Protein AF-A0A453RE78-F1 (afdb_monomer)

Structure (mmCIF, N/CA/C/O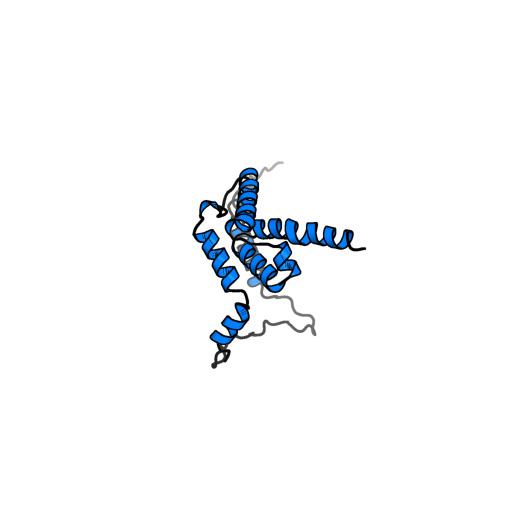 backbone):
data_AF-A0A453RE78-F1
#
_entry.id   AF-A0A453RE78-F1
#
loop_
_atom_site.group_PDB
_atom_site.id
_atom_site.type_symbol
_atom_site.label_atom_id
_atom_site.label_alt_id
_atom_site.label_comp_id
_atom_site.label_asym_id
_atom_site.label_entity_id
_atom_site.label_seq_id
_atom_site.pdbx_PDB_ins_code
_atom_site.Cartn_x
_atom_site.Cartn_y
_atom_site.Cartn_z
_atom_site.occupancy
_atom_site.B_iso_or_equiv
_atom_site.auth_seq_id
_atom_site.auth_comp_id
_atom_site.auth_asym_id
_atom_site.auth_atom_id
_atom_site.pdbx_PDB_model_num
ATOM 1 N N . MET A 1 1 ? 33.438 59.044 41.352 1.00 35.94 1 MET A N 1
ATOM 2 C CA . MET A 1 1 ? 32.818 57.702 41.475 1.00 35.94 1 MET A CA 1
ATOM 3 C C . MET A 1 1 ? 31.318 57.922 41.606 1.00 35.94 1 MET A C 1
ATOM 5 O O . MET A 1 1 ? 30.949 58.691 42.470 1.00 35.94 1 MET A O 1
ATOM 9 N N . ALA A 1 2 ? 30.416 57.407 40.779 1.00 35.41 2 ALA A N 1
ATOM 10 C CA . ALA A 1 2 ? 30.510 56.361 39.775 1.00 35.41 2 ALA A CA 1
ATOM 11 C C . ALA A 1 2 ? 29.649 56.717 38.549 1.00 35.41 2 ALA A C 1
ATOM 13 O O . ALA A 1 2 ? 28.573 57.297 38.657 1.00 35.41 2 ALA A O 1
ATOM 14 N N . THR A 1 3 ? 30.180 56.355 37.390 1.00 39.75 3 THR A N 1
ATOM 15 C CA . THR A 1 3 ? 29.525 56.218 36.092 1.00 39.75 3 THR A CA 1
ATOM 16 C C . THR A 1 3 ? 28.407 55.179 36.147 1.00 39.75 3 THR A C 1
ATOM 18 O O . THR A 1 3 ? 28.643 54.083 36.649 1.00 39.75 3 THR A O 1
ATOM 21 N N . MET A 1 4 ? 27.261 55.444 35.518 1.00 33.62 4 MET A N 1
ATOM 22 C CA . MET A 1 4 ? 26.462 54.374 34.915 1.00 33.62 4 MET A CA 1
ATOM 23 C C . MET A 1 4 ? 26.070 54.777 33.500 1.00 33.62 4 MET A C 1
ATOM 25 O O . MET A 1 4 ? 25.098 55.487 33.255 1.00 33.62 4 MET A O 1
ATOM 29 N N . SER A 1 5 ? 26.916 54.333 32.574 1.00 37.25 5 SER A N 1
ATOM 30 C CA . SER A 1 5 ? 26.645 54.313 31.149 1.00 37.25 5 SER A CA 1
ATOM 31 C C . SER A 1 5 ? 25.443 53.421 30.876 1.00 37.25 5 SER A C 1
ATOM 33 O O . SER A 1 5 ? 25.377 52.266 31.290 1.00 37.25 5 SER A O 1
ATOM 35 N N . ARG A 1 6 ? 24.503 53.991 30.138 1.00 45.53 6 ARG A N 1
ATOM 36 C CA . ARG A 1 6 ? 23.357 53.332 29.533 1.00 45.53 6 ARG A CA 1
ATOM 37 C C . ARG A 1 6 ? 23.883 52.466 28.381 1.00 45.53 6 ARG A C 1
ATOM 39 O O . ARG A 1 6 ? 24.135 52.996 27.305 1.00 45.53 6 ARG A O 1
ATOM 46 N N . SER A 1 7 ? 24.108 51.170 28.595 1.00 36.72 7 SER A N 1
ATOM 47 C CA . SER A 1 7 ? 24.305 50.227 27.488 1.00 36.72 7 SER A CA 1
ATOM 48 C C . SER A 1 7 ? 22.977 49.540 27.195 1.00 36.72 7 SER A C 1
ATOM 50 O O . SER A 1 7 ? 22.426 48.820 28.025 1.00 36.72 7 SER A O 1
ATOM 52 N N . GLY A 1 8 ? 22.433 49.847 26.018 1.00 36.25 8 GLY A N 1
ATOM 53 C CA . GLY A 1 8 ? 21.239 49.210 25.489 1.00 36.25 8 GLY A CA 1
ATOM 54 C C . GLY A 1 8 ? 21.469 47.711 25.353 1.00 36.25 8 GLY A C 1
ATOM 55 O O . GLY A 1 8 ? 22.406 47.275 24.688 1.00 36.25 8 GLY A O 1
ATOM 56 N N . TYR A 1 9 ? 20.615 46.946 26.017 1.00 39.59 9 TYR A N 1
ATOM 57 C CA . TYR A 1 9 ? 20.460 45.519 25.813 1.00 39.59 9 TYR A CA 1
ATOM 58 C C . TYR A 1 9 ? 19.090 45.340 25.160 1.00 39.59 9 TYR A C 1
ATOM 60 O O . TYR A 1 9 ? 18.076 45.616 25.799 1.00 39.59 9 TYR A O 1
ATOM 68 N N . GLY A 1 10 ? 19.061 44.948 23.887 1.00 40.97 10 GLY A N 1
ATOM 69 C CA . GLY A 1 10 ? 17.831 44.530 23.216 1.00 40.97 10 GLY A CA 1
ATOM 70 C C . GLY A 1 10 ? 17.754 44.881 21.730 1.00 40.97 10 GLY A C 1
ATOM 71 O O . GLY A 1 10 ? 17.990 46.028 21.369 1.00 40.97 10 GLY A O 1
ATOM 72 N N . SER A 1 11 ? 17.299 43.881 20.961 1.00 43.50 11 SER A N 1
ATOM 73 C CA . SER A 1 11 ? 16.845 43.897 19.555 1.00 43.50 11 SER A CA 1
ATOM 74 C C . SER A 1 11 ? 17.987 43.780 18.523 1.00 43.50 11 SER A C 1
ATOM 76 O O . SER A 1 11 ? 18.945 44.537 18.562 1.00 43.50 11 SER A O 1
ATOM 78 N N . ASP A 1 12 ? 18.064 42.786 17.626 1.00 44.19 12 ASP A N 1
ATOM 79 C CA . ASP A 1 12 ? 17.047 41.920 17.017 1.00 44.19 12 ASP A CA 1
ATOM 80 C C . ASP A 1 12 ? 17.669 40.586 16.549 1.00 44.19 12 ASP A C 1
ATOM 82 O O . ASP A 1 12 ? 18.546 40.582 15.690 1.00 44.19 12 ASP A O 1
ATOM 86 N N . ASP A 1 13 ? 17.219 39.439 17.068 1.00 51.59 13 ASP A N 1
ATOM 87 C CA . ASP A 1 13 ? 17.476 38.125 16.434 1.00 51.59 13 ASP A CA 1
ATOM 8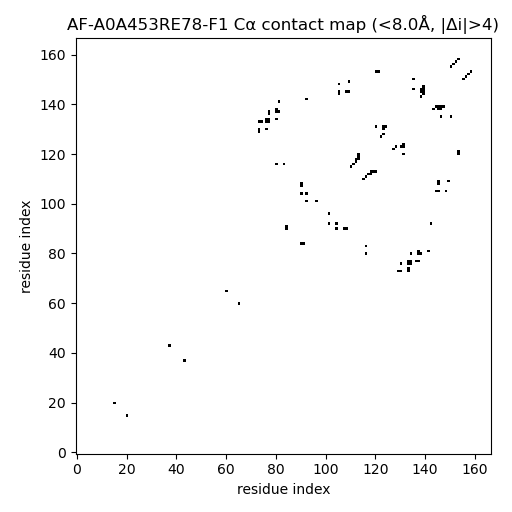8 C C . ASP A 1 13 ? 16.402 37.074 16.820 1.00 51.59 13 ASP A C 1
ATOM 90 O O . ASP A 1 13 ? 16.618 35.865 16.711 1.00 51.59 13 ASP A O 1
ATOM 94 N N . GLU A 1 14 ? 15.217 37.512 17.271 1.00 50.44 14 GLU A N 1
ATOM 95 C CA . GLU A 1 14 ? 14.132 36.614 17.713 1.00 50.44 14 GLU A CA 1
ATOM 96 C C . GLU A 1 14 ? 13.140 36.206 16.606 1.00 50.44 14 GLU A C 1
ATOM 98 O O . GLU A 1 14 ? 12.432 35.218 16.776 1.00 50.44 14 GLU A O 1
ATOM 103 N N . ASP A 1 15 ? 13.177 36.834 15.425 1.00 51.53 15 ASP A N 1
ATOM 104 C CA . ASP A 1 15 ? 12.252 36.539 14.309 1.00 51.53 15 ASP A CA 1
ATOM 105 C C . ASP A 1 15 ? 12.863 35.713 13.161 1.00 51.53 15 ASP A C 1
ATOM 107 O O . ASP A 1 15 ? 12.315 35.588 12.061 1.00 51.53 15 ASP A O 1
ATOM 111 N N . SER A 1 16 ? 14.006 35.068 13.395 1.00 63.03 16 SER A N 1
ATOM 112 C CA . SER A 1 16 ? 14.535 34.113 12.420 1.00 63.03 16 SER A CA 1
ATOM 113 C C . SER A 1 16 ? 13.780 32.790 12.522 1.00 63.03 16 SER A C 1
ATOM 115 O O . SER A 1 16 ? 14.074 31.954 13.387 1.00 63.03 16 SER A O 1
ATOM 117 N N . THR A 1 17 ? 12.842 32.563 11.596 1.00 80.25 17 THR A N 1
ATOM 118 C CA . THR A 1 17 ? 12.181 31.260 11.425 1.00 80.25 17 THR A CA 1
ATOM 119 C C . THR A 1 17 ? 13.224 30.126 11.409 1.00 80.25 17 THR A C 1
ATOM 121 O O . THR A 1 17 ? 14.363 30.317 10.959 1.00 80.25 17 THR A O 1
ATOM 124 N N . PRO A 1 18 ? 12.884 28.905 11.865 1.00 78.06 18 PRO A N 1
ATOM 125 C CA . PRO A 1 18 ? 13.820 27.778 11.868 1.00 78.06 18 PRO A CA 1
ATOM 126 C C . PRO A 1 18 ? 14.485 27.525 10.504 1.00 78.06 18 PRO A C 1
ATOM 128 O O . PRO A 1 18 ? 15.630 27.076 10.452 1.00 78.06 18 PRO A O 1
ATOM 131 N N . ALA A 1 19 ? 13.791 27.849 9.408 1.00 73.81 19 ALA A N 1
ATOM 132 C CA . ALA A 1 19 ? 14.309 27.790 8.046 1.00 73.81 19 ALA A CA 1
ATOM 133 C C . ALA A 1 19 ? 15.413 28.831 7.781 1.00 73.81 19 ALA A C 1
ATOM 135 O O . ALA A 1 19 ? 16.456 28.477 7.232 1.00 73.81 19 ALA A O 1
ATOM 136 N N . MET A 1 20 ? 15.245 30.077 8.235 1.00 81.94 20 MET A N 1
ATOM 137 C CA . MET A 1 20 ? 16.259 31.131 8.100 1.00 81.94 20 MET A CA 1
ATOM 138 C C . MET A 1 20 ? 17.535 30.809 8.878 1.00 81.94 20 MET A C 1
ATOM 140 O O . MET A 1 20 ? 18.632 30.954 8.340 1.00 81.94 20 MET A O 1
ATOM 144 N N . ARG A 1 21 ? 17.422 30.262 10.097 1.00 82.00 21 ARG A N 1
ATOM 145 C CA . ARG A 1 21 ? 18.605 29.804 10.852 1.00 82.00 21 ARG A CA 1
ATOM 146 C C . ARG A 1 21 ? 19.365 28.689 10.130 1.00 82.00 21 ARG A C 1
ATOM 148 O O . ARG A 1 21 ? 20.596 28.670 10.146 1.00 82.00 21 ARG A O 1
ATOM 155 N N . ARG A 1 22 ? 18.646 27.761 9.486 1.00 83.44 22 ARG A N 1
ATOM 156 C CA . ARG A 1 22 ? 19.248 26.669 8.700 1.00 83.44 22 ARG A CA 1
ATOM 157 C C . ARG A 1 22 ? 19.941 27.196 7.448 1.00 83.44 22 ARG A C 1
ATOM 159 O O . ARG A 1 22 ? 21.083 26.819 7.206 1.00 83.44 22 ARG A O 1
ATOM 166 N N . LEU A 1 23 ? 19.296 28.098 6.710 1.00 83.94 23 LEU A N 1
ATOM 167 C CA . LEU A 1 23 ? 19.882 28.741 5.532 1.00 83.94 23 LEU A CA 1
ATOM 168 C C . LEU A 1 23 ? 21.137 29.539 5.890 1.00 83.94 23 LEU A C 1
ATOM 170 O O . LEU A 1 23 ? 22.142 29.401 5.203 1.00 83.94 23 LEU A O 1
ATOM 174 N N . ARG A 1 24 ? 21.122 30.280 7.005 1.00 79.94 24 ARG A N 1
ATOM 175 C CA . ARG A 1 24 ? 22.275 31.058 7.489 1.00 79.94 24 ARG A CA 1
ATOM 176 C C . ARG A 1 24 ? 23.456 30.163 7.884 1.00 79.94 24 ARG A C 1
ATOM 178 O O . ARG A 1 24 ? 24.605 30.483 7.601 1.00 79.94 24 ARG A O 1
ATOM 185 N N . ARG A 1 25 ? 23.197 29.001 8.497 1.00 78.94 25 ARG A N 1
ATOM 186 C CA . ARG A 1 25 ? 24.245 27.997 8.771 1.00 78.94 25 ARG A CA 1
ATOM 187 C C . ARG A 1 25 ? 24.793 27.368 7.495 1.00 78.94 25 ARG A C 1
ATOM 189 O O . ARG A 1 25 ? 26.006 27.218 7.377 1.00 78.94 25 ARG A O 1
ATOM 196 N N . LEU A 1 26 ? 23.916 27.020 6.555 1.00 79.00 26 LEU A N 1
ATOM 197 C CA . LEU A 1 26 ? 24.305 26.437 5.274 1.00 79.00 26 LEU A CA 1
ATOM 198 C C . LEU A 1 26 ? 25.155 27.422 4.463 1.00 79.00 26 LEU A C 1
ATOM 200 O O . LEU A 1 26 ? 26.207 27.045 3.958 1.00 79.00 26 LEU A O 1
ATOM 204 N N . SER A 1 27 ? 24.753 28.694 4.401 1.00 80.88 27 SER A N 1
ATOM 205 C CA . SER A 1 27 ? 25.497 29.732 3.688 1.00 80.88 27 SER A CA 1
ATOM 206 C C . SER A 1 27 ? 26.894 29.929 4.269 1.00 80.88 27 SER A C 1
ATOM 208 O O . SER A 1 27 ? 27.835 30.081 3.504 1.00 80.88 27 SER A O 1
ATOM 210 N N . LEU A 1 28 ? 27.065 29.839 5.595 1.00 75.94 28 LEU A N 1
ATOM 211 C CA . LEU A 1 28 ? 28.392 29.900 6.221 1.00 75.94 28 LEU A CA 1
ATOM 212 C C . LEU A 1 28 ? 29.305 28.737 5.801 1.00 75.94 28 LEU A C 1
ATOM 214 O O . LEU A 1 28 ? 30.503 28.938 5.677 1.00 75.94 28 LEU A O 1
ATOM 218 N N . HIS A 1 29 ? 28.758 27.544 5.550 1.00 71.25 29 HIS A N 1
ATOM 219 C CA . HIS A 1 29 ? 29.555 26.381 5.137 1.00 71.25 29 HIS A CA 1
ATOM 220 C C . HIS A 1 29 ? 29.845 26.374 3.632 1.00 71.25 29 HIS A C 1
ATOM 222 O O . HIS A 1 29 ? 30.880 25.872 3.209 1.00 71.25 29 HIS A O 1
ATOM 228 N N . LEU A 1 30 ? 28.936 26.922 2.821 1.00 72.75 30 LEU A N 1
ATOM 229 C CA . LEU A 1 30 ? 29.087 26.983 1.365 1.00 72.75 30 LEU A CA 1
ATOM 230 C C . LEU A 1 30 ? 29.941 28.171 0.900 1.00 72.75 30 LEU A C 1
ATOM 232 O O . LEU A 1 30 ? 30.576 28.083 -0.146 1.00 72.75 30 LEU A O 1
ATOM 236 N N . LEU A 1 31 ? 29.944 29.276 1.655 1.00 66.69 31 LEU A N 1
ATOM 237 C CA . LEU A 1 31 ? 30.644 30.520 1.305 1.00 66.69 31 LEU A CA 1
ATOM 238 C C . LEU A 1 31 ? 31.985 30.693 2.025 1.00 66.69 31 LEU A C 1
ATOM 240 O O . LEU A 1 31 ? 32.615 31.732 1.855 1.00 66.69 31 LEU A O 1
ATOM 244 N N . GLN A 1 32 ? 32.426 29.720 2.825 1.00 63.12 32 GLN A N 1
ATOM 245 C CA . GLN A 1 32 ? 33.788 29.700 3.349 1.00 63.12 32 GLN A CA 1
ATOM 246 C C . GLN A 1 32 ? 34.686 28.914 2.384 1.00 63.12 32 GLN A C 1
ATOM 248 O O . GLN A 1 32 ? 34.755 27.685 2.490 1.00 63.12 32 GLN A O 1
ATOM 253 N N . PRO A 1 33 ? 35.394 29.573 1.441 1.00 54.19 33 PRO A N 1
ATOM 254 C CA . PRO A 1 33 ? 36.564 28.945 0.858 1.00 54.19 33 PRO A CA 1
ATOM 255 C C . PRO A 1 33 ? 37.512 28.660 2.022 1.00 54.19 33 PRO A C 1
ATOM 257 O O . PRO A 1 33 ? 37.719 29.494 2.902 1.00 54.19 33 PRO A O 1
ATOM 260 N N . SER A 1 34 ? 38.001 27.430 2.101 1.00 56.25 34 SER A N 1
ATOM 261 C CA . SER A 1 34 ? 38.938 27.048 3.149 1.00 56.25 34 SER A CA 1
ATOM 262 C C . SER A 1 34 ? 40.248 27.815 2.950 1.00 56.25 34 SER A C 1
ATOM 264 O O . SER A 1 34 ? 41.154 27.310 2.301 1.00 56.25 34 SER A O 1
ATOM 266 N N . ASP A 1 35 ? 40.380 29.001 3.547 1.00 52.69 35 ASP A N 1
ATOM 267 C CA . ASP A 1 35 ? 41.635 29.772 3.638 1.00 52.69 35 ASP A CA 1
ATOM 268 C C . ASP A 1 35 ? 42.597 29.161 4.671 1.00 52.69 35 ASP A C 1
ATOM 270 O O . ASP A 1 35 ? 43.359 29.844 5.356 1.00 52.69 35 ASP A O 1
ATOM 274 N N . ARG A 1 36 ? 42.552 27.837 4.835 1.00 52.41 36 ARG A N 1
ATOM 275 C CA . ARG A 1 36 ? 43.511 27.126 5.665 1.00 52.41 36 ARG A CA 1
ATOM 276 C C . ARG A 1 36 ? 44.662 26.737 4.741 1.00 52.41 36 ARG A C 1
ATOM 278 O O . ARG A 1 36 ? 44.429 25.913 3.856 1.00 52.41 36 ARG A O 1
ATOM 285 N N . PRO A 1 37 ? 45.876 27.297 4.903 1.00 49.62 37 PRO A N 1
ATOM 286 C CA . PRO A 1 37 ? 47.018 26.829 4.136 1.00 49.62 37 PRO A CA 1
ATOM 287 C C . PRO A 1 37 ? 47.176 25.339 4.440 1.00 49.62 37 PRO A C 1
ATOM 289 O O . PRO A 1 37 ? 47.343 24.940 5.596 1.00 49.62 37 PRO A O 1
ATOM 292 N N . ALA A 1 38 ? 46.996 24.511 3.412 1.00 52.09 38 ALA A N 1
ATOM 293 C CA . ALA A 1 38 ? 47.172 23.078 3.535 1.00 52.09 38 ALA A CA 1
ATOM 294 C C . ALA A 1 38 ? 48.630 22.821 3.955 1.00 52.09 38 ALA A C 1
ATOM 296 O O . ALA A 1 38 ? 49.529 23.425 3.364 1.00 52.09 38 ALA A O 1
ATOM 297 N N . PRO A 1 39 ? 48.895 21.968 4.961 1.00 51.00 39 PRO A N 1
ATOM 298 C CA . PRO A 1 39 ? 50.257 21.522 5.211 1.00 51.00 39 PRO A CA 1
ATOM 299 C C . PRO A 1 39 ? 50.776 20.866 3.927 1.00 51.00 39 PRO A C 1
ATOM 301 O O . PRO A 1 39 ? 50.047 20.099 3.289 1.00 51.00 39 PRO A O 1
ATOM 304 N N . GLU A 1 40 ? 51.998 21.219 3.524 1.00 54.22 40 GLU A N 1
ATOM 305 C CA . GLU A 1 40 ? 52.658 20.685 2.332 1.00 54.22 40 GLU A CA 1
ATOM 306 C C . GLU A 1 40 ? 52.529 19.152 2.318 1.00 54.22 40 GLU A C 1
ATOM 308 O O . GLU A 1 40 ? 53.061 18.461 3.184 1.00 54.22 40 GLU A O 1
ATOM 313 N N . GLY A 1 41 ? 51.737 18.626 1.377 1.00 57.25 41 GLY A N 1
ATOM 314 C CA . GLY A 1 41 ? 51.463 17.190 1.234 1.00 57.25 41 GLY A CA 1
ATOM 315 C C . GLY A 1 41 ? 50.006 16.752 1.434 1.00 57.25 41 GLY A C 1
ATOM 316 O O . GLY A 1 41 ? 49.687 15.598 1.150 1.00 57.25 41 GLY A O 1
ATOM 317 N N . ALA A 1 42 ? 49.092 17.627 1.861 1.00 55.06 42 ALA A N 1
ATOM 318 C CA . ALA A 1 42 ? 47.670 17.289 1.918 1.00 55.06 42 ALA A CA 1
ATOM 319 C C . ALA A 1 42 ? 46.989 17.560 0.566 1.00 55.06 42 ALA A C 1
ATOM 321 O O . ALA A 1 42 ? 46.767 18.711 0.192 1.00 55.06 42 ALA A O 1
ATOM 322 N N . ASN A 1 43 ? 46.642 16.492 -0.161 1.00 53.69 43 ASN A N 1
ATOM 323 C CA . ASN A 1 43 ? 45.795 16.547 -1.354 1.00 53.69 43 ASN A CA 1
ATOM 324 C C . ASN A 1 43 ? 44.521 17.355 -1.057 1.00 53.69 43 ASN A C 1
ATOM 326 O O . ASN A 1 43 ? 43.607 16.863 -0.395 1.00 53.69 43 ASN A O 1
ATOM 330 N N . SER A 1 44 ? 44.463 18.592 -1.552 1.00 56.72 44 SER A N 1
ATOM 331 C CA . SER A 1 44 ? 43.251 19.404 -1.521 1.00 56.72 44 SE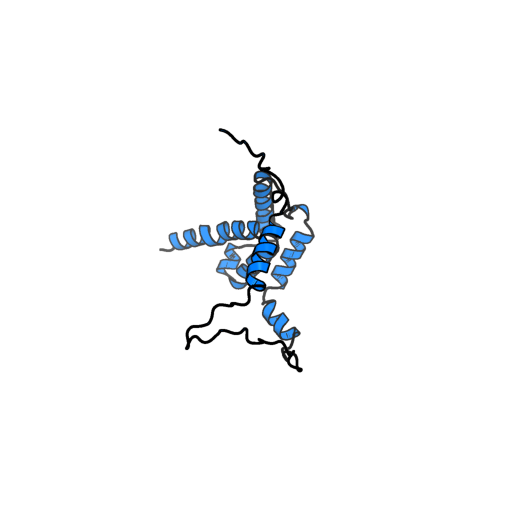R A CA 1
ATOM 332 C C . SER A 1 44 ? 42.172 18.668 -2.313 1.00 56.72 44 SER A C 1
ATOM 334 O O . SER A 1 44 ? 42.295 18.479 -3.525 1.00 56.72 44 SER A O 1
ATOM 336 N N . LEU A 1 45 ? 41.143 18.182 -1.619 1.00 56.75 45 LEU A N 1
ATOM 337 C CA . LEU A 1 45 ? 39.986 17.561 -2.252 1.00 56.75 45 LEU A CA 1
ATOM 338 C C . LEU A 1 45 ? 39.153 18.669 -2.893 1.00 56.75 45 LEU A C 1
ATOM 340 O O . LEU A 1 45 ? 38.280 19.267 -2.268 1.00 56.75 45 LEU A O 1
ATOM 344 N N . VAL A 1 46 ? 39.455 18.958 -4.152 1.00 62.19 46 VAL A N 1
ATOM 345 C CA . VAL A 1 46 ? 38.648 19.850 -4.982 1.00 62.19 46 VAL A CA 1
ATOM 346 C C . VAL A 1 46 ? 37.408 19.074 -5.440 1.00 62.19 46 VAL A C 1
ATOM 348 O O . VAL A 1 46 ? 37.545 17.911 -5.836 1.00 62.19 46 VAL A O 1
ATOM 351 N N . PRO A 1 47 ? 36.202 19.672 -5.432 1.00 55.84 47 PRO A N 1
ATOM 352 C CA . PRO A 1 47 ? 35.052 19.086 -6.102 1.00 55.84 47 PRO A CA 1
ATOM 353 C C . PRO A 1 47 ? 35.415 18.818 -7.563 1.00 55.84 47 PRO A C 1
ATOM 355 O O . PRO A 1 47 ? 35.600 19.744 -8.355 1.00 55.84 47 PRO A O 1
ATOM 358 N N . ALA A 1 48 ? 35.548 17.547 -7.933 1.00 57.94 48 ALA A N 1
ATOM 359 C CA . ALA A 1 48 ? 35.613 17.190 -9.336 1.00 57.94 48 ALA A CA 1
ATOM 360 C C . ALA A 1 48 ? 34.284 17.606 -9.976 1.00 57.94 48 ALA A C 1
ATOM 362 O O . ALA A 1 48 ? 33.220 17.437 -9.375 1.00 57.94 48 ALA A O 1
ATOM 363 N N . ALA A 1 49 ? 34.334 18.141 -11.196 1.00 57.00 49 ALA A N 1
ATOM 364 C CA . ALA A 1 49 ? 33.146 18.365 -12.007 1.00 57.00 49 ALA A CA 1
ATOM 365 C C . ALA A 1 49 ? 32.532 17.005 -12.386 1.00 57.00 49 ALA A C 1
ATOM 367 O O . ALA A 1 49 ? 32.690 16.510 -13.502 1.00 57.00 49 ALA A O 1
ATOM 368 N N . CYS A 1 50 ? 31.861 16.362 -11.437 1.00 53.81 50 CYS A N 1
ATOM 369 C CA . CYS A 1 50 ? 31.136 15.128 -11.653 1.00 53.81 50 CYS A CA 1
ATOM 370 C C . CYS A 1 50 ? 29.914 15.456 -12.521 1.00 53.81 50 CYS A C 1
ATOM 372 O O . CYS A 1 50 ? 28.937 16.035 -12.059 1.00 53.81 50 CYS A O 1
ATOM 374 N N . ALA A 1 51 ? 30.013 15.098 -13.803 1.00 57.88 51 ALA A N 1
ATOM 375 C CA . ALA A 1 51 ? 28.919 15.024 -14.773 1.00 57.88 51 ALA A CA 1
ATOM 376 C C . ALA A 1 51 ? 28.157 16.338 -15.065 1.00 57.88 51 ALA A C 1
ATOM 378 O O . ALA A 1 51 ? 26.931 16.377 -15.064 1.00 57.88 51 ALA A O 1
ATOM 379 N N . GLY A 1 52 ? 28.880 17.412 -15.403 1.00 50.78 52 GLY A N 1
ATOM 380 C CA . GLY A 1 52 ? 28.287 18.669 -15.896 1.00 50.78 52 GLY A CA 1
ATOM 381 C C . GLY A 1 52 ? 28.176 18.804 -17.423 1.00 50.78 52 GLY A C 1
ATOM 382 O O . GLY A 1 52 ? 27.474 19.685 -17.914 1.00 50.78 52 GLY A O 1
ATOM 383 N N . ARG A 1 53 ? 28.829 17.941 -18.213 1.00 48.50 53 ARG A N 1
ATOM 384 C CA . ARG A 1 53 ? 28.494 17.792 -19.637 1.00 48.50 53 ARG A CA 1
ATOM 385 C C . ARG A 1 53 ? 27.566 16.606 -19.745 1.00 48.50 53 ARG A C 1
ATOM 387 O O . ARG A 1 53 ? 28.012 15.468 -19.625 1.00 48.50 53 ARG A O 1
ATOM 394 N N . ARG A 1 54 ? 26.282 16.886 -19.983 1.00 52.56 54 ARG A N 1
ATOM 395 C CA . ARG A 1 54 ? 25.371 15.938 -20.630 1.00 52.56 54 ARG A CA 1
ATOM 396 C C . ARG A 1 54 ? 26.191 15.175 -21.667 1.00 52.56 54 ARG A C 1
ATOM 398 O O . ARG A 1 54 ? 26.719 15.804 -22.586 1.00 52.56 54 ARG A O 1
ATOM 405 N N . ARG A 1 55 ? 26.375 13.861 -21.484 1.00 52.50 55 ARG A N 1
ATOM 406 C CA . ARG A 1 55 ? 26.834 13.022 -22.591 1.00 52.50 55 ARG A CA 1
ATOM 407 C C . ARG A 1 55 ? 25.913 13.382 -23.753 1.00 52.50 55 ARG A C 1
ATOM 409 O O . ARG A 1 55 ? 24.695 13.340 -23.612 1.00 52.50 55 ARG A O 1
ATOM 416 N N . ALA A 1 56 ? 26.499 13.826 -24.856 1.00 51.69 56 ALA A N 1
ATOM 417 C CA . ALA A 1 56 ? 25.764 14.190 -26.061 1.00 51.69 56 ALA A CA 1
ATOM 418 C C . ALA A 1 56 ? 25.103 12.971 -26.742 1.00 51.69 56 ALA A C 1
ATOM 420 O O . ALA A 1 56 ? 24.500 13.116 -27.794 1.00 51.69 56 ALA A O 1
ATOM 421 N N . GLY A 1 57 ? 25.181 11.786 -26.132 1.00 54.94 57 GLY A N 1
ATOM 422 C CA . GLY A 1 57 ? 24.161 10.753 -26.224 1.00 54.94 57 GLY A CA 1
ATOM 423 C C . GLY A 1 57 ? 23.630 10.539 -24.814 1.00 54.94 57 GLY A C 1
ATOM 424 O O . GLY A 1 57 ? 24.423 10.281 -23.903 1.00 54.94 57 GLY A O 1
ATOM 425 N N . GLY A 1 58 ? 22.321 10.699 -24.608 1.00 60.16 58 GLY A N 1
ATOM 426 C CA . GLY A 1 58 ? 21.674 10.296 -23.360 1.00 60.16 58 GLY A CA 1
ATOM 427 C C . GLY A 1 58 ? 22.072 8.865 -22.995 1.00 60.16 58 GLY A C 1
ATOM 428 O O . GLY A 1 58 ? 22.634 8.142 -23.816 1.00 60.16 58 GLY A O 1
ATOM 429 N N . LEU A 1 59 ? 21.821 8.443 -21.756 1.00 59.03 59 LEU A N 1
ATOM 430 C CA . LEU A 1 59 ? 21.852 7.009 -21.476 1.00 59.03 59 LEU A CA 1
ATOM 431 C C . LEU A 1 59 ? 20.989 6.342 -22.555 1.00 59.03 59 LEU A C 1
ATOM 433 O O . LEU A 1 59 ? 19.795 6.625 -22.609 1.00 59.03 59 LEU A O 1
ATOM 437 N N . ASP A 1 60 ? 21.596 5.532 -23.426 1.00 68.81 60 ASP A N 1
ATOM 438 C CA . ASP A 1 60 ? 20.895 4.712 -24.424 1.00 68.81 60 ASP A CA 1
ATOM 439 C C . ASP A 1 60 ? 20.239 3.530 -23.699 1.00 68.81 60 ASP A C 1
ATOM 441 O O . ASP A 1 60 ? 20.473 2.355 -23.955 1.00 68.81 60 ASP A O 1
ATOM 445 N N . ALA A 1 61 ? 19.528 3.871 -22.631 1.00 71.50 61 ALA A N 1
ATOM 446 C CA . ALA A 1 61 ? 18.705 2.981 -21.870 1.00 71.50 61 ALA A CA 1
ATOM 447 C C . ALA A 1 61 ? 17.315 3.169 -22.448 1.00 71.50 61 ALA A C 1
ATOM 449 O O . ALA A 1 61 ? 16.745 4.261 -22.366 1.00 71.50 61 ALA A O 1
ATOM 450 N N . ASP A 1 62 ? 16.782 2.103 -23.033 1.00 87.00 62 ASP A N 1
ATOM 451 C CA . ASP A 1 62 ? 15.379 2.054 -23.393 1.00 87.00 62 ASP A CA 1
ATOM 452 C C . ASP A 1 62 ? 14.550 2.370 -22.140 1.00 87.00 62 ASP A C 1
ATOM 454 O O . ASP A 1 62 ? 14.465 1.582 -21.193 1.00 87.00 62 ASP A O 1
ATOM 458 N N . ALA A 1 63 ? 13.967 3.570 -22.120 1.00 86.94 63 ALA A N 1
ATOM 459 C CA . ALA A 1 63 ? 13.171 4.048 -21.005 1.00 86.94 63 ALA A CA 1
ATOM 460 C C . ALA A 1 63 ? 11.963 3.138 -20.764 1.00 86.94 63 ALA A C 1
ATOM 462 O O . ALA A 1 63 ? 11.543 2.989 -19.616 1.00 86.94 63 ALA A O 1
ATOM 463 N N . ALA A 1 64 ? 11.422 2.501 -21.808 1.00 86.12 64 ALA A N 1
ATOM 464 C CA . ALA A 1 64 ? 10.323 1.559 -21.672 1.00 86.12 64 ALA A CA 1
ATOM 465 C C . ALA A 1 64 ? 10.793 0.272 -20.986 1.00 86.12 64 ALA A C 1
ATOM 467 O O . ALA A 1 64 ? 10.168 -0.131 -20.004 1.00 86.12 64 ALA A O 1
ATOM 468 N N . ALA A 1 65 ? 11.917 -0.314 -21.415 1.00 86.06 65 ALA A N 1
ATOM 469 C CA . ALA A 1 65 ? 12.505 -1.482 -20.754 1.00 86.06 65 ALA A CA 1
ATOM 470 C C . ALA A 1 65 ? 12.892 -1.192 -19.298 1.00 86.06 65 ALA A C 1
ATOM 472 O O . ALA A 1 65 ? 12.552 -1.971 -18.406 1.00 86.06 65 ALA A O 1
ATOM 473 N N . LEU A 1 66 ? 13.536 -0.053 -19.027 1.00 86.12 66 LEU A N 1
ATOM 474 C CA . LEU A 1 66 ? 13.900 0.340 -17.665 1.00 86.12 66 LEU A CA 1
ATOM 475 C C . LEU A 1 66 ? 12.656 0.553 -16.798 1.00 86.12 66 LEU A C 1
ATOM 477 O O . LEU A 1 66 ? 12.610 0.102 -15.658 1.00 86.12 66 LEU A O 1
ATOM 481 N N . THR A 1 67 ? 11.622 1.199 -17.333 1.00 83.81 67 THR A N 1
ATOM 482 C CA . THR A 1 67 ? 10.376 1.408 -16.590 1.00 83.81 67 THR A CA 1
ATOM 483 C C . THR A 1 67 ? 9.640 0.090 -16.354 1.00 83.81 67 THR A C 1
ATOM 485 O O . THR A 1 67 ? 9.108 -0.117 -15.267 1.00 83.81 67 THR A O 1
ATOM 488 N N . ALA A 1 68 ? 9.610 -0.817 -17.333 1.00 83.38 68 ALA A N 1
ATOM 489 C CA . ALA A 1 68 ? 9.029 -2.148 -17.171 1.00 83.38 68 ALA A CA 1
ATOM 490 C C . ALA A 1 68 ? 9.766 -2.945 -16.086 1.00 83.38 68 ALA A C 1
ATOM 492 O O . ALA A 1 68 ? 9.125 -3.565 -15.242 1.00 83.38 68 ALA A O 1
ATOM 493 N N . TYR A 1 69 ? 11.098 -2.857 -16.061 1.00 82.75 69 TYR A N 1
ATOM 494 C CA . TYR A 1 69 ? 11.924 -3.472 -15.029 1.00 82.75 69 TYR A CA 1
ATOM 495 C C . TYR A 1 69 ? 11.639 -2.884 -13.637 1.00 82.75 69 TYR A C 1
ATOM 497 O O . TYR A 1 69 ? 11.368 -3.627 -12.696 1.00 82.75 69 TYR A O 1
ATOM 505 N N . LEU A 1 70 ? 11.635 -1.552 -13.508 1.00 82.62 70 LEU A N 1
ATOM 506 C CA . LEU A 1 70 ? 11.426 -0.863 -12.229 1.00 82.62 70 LEU A CA 1
ATOM 507 C C . LEU A 1 70 ? 9.997 -0.985 -11.688 1.00 82.62 70 LEU A C 1
ATOM 509 O O . LEU A 1 70 ? 9.809 -0.973 -10.478 1.00 82.62 70 LEU A O 1
ATOM 513 N N . ARG A 1 71 ? 8.985 -1.105 -12.556 1.00 78.88 71 ARG A N 1
ATOM 514 C CA . ARG A 1 71 ? 7.583 -1.290 -12.137 1.00 78.88 71 ARG A CA 1
ATOM 515 C C . ARG A 1 71 ? 7.330 -2.631 -11.449 1.00 78.88 71 ARG A C 1
ATOM 517 O O . ARG A 1 71 ? 6.305 -2.772 -10.786 1.00 78.88 71 ARG A O 1
ATOM 524 N N . GLY A 1 72 ? 8.233 -3.596 -11.614 1.00 82.56 72 GLY A N 1
ATOM 525 C CA . GLY A 1 72 ? 8.106 -4.923 -11.029 1.00 82.56 72 GLY A CA 1
ATOM 526 C C . GLY A 1 72 ? 6.948 -5.742 -11.613 1.00 82.56 72 GLY A C 1
ATOM 527 O O . GLY A 1 72 ? 6.190 -5.304 -12.479 1.00 82.56 72 GLY A O 1
ATOM 528 N N . ARG A 1 73 ? 6.819 -6.985 -11.137 1.00 86.19 73 ARG A N 1
ATOM 529 C CA . ARG A 1 73 ? 5.879 -7.977 -11.693 1.00 86.19 73 ARG A CA 1
ATOM 530 C C . ARG A 1 73 ? 4.435 -7.802 -11.212 1.00 86.19 73 ARG A C 1
ATOM 532 O O . ARG A 1 73 ? 3.506 -8.131 -11.939 1.00 86.19 73 ARG A O 1
ATOM 539 N N . HIS A 1 74 ? 4.233 -7.249 -10.017 1.00 92.12 74 HIS A N 1
ATOM 540 C CA . HIS A 1 74 ? 2.923 -7.198 -9.349 1.00 92.12 74 HIS A CA 1
ATOM 541 C C . HIS A 1 74 ? 2.248 -5.821 -9.445 1.00 92.12 74 HIS A C 1
ATOM 543 O O . HIS A 1 74 ? 1.437 -5.445 -8.595 1.00 92.12 74 HIS A O 1
ATOM 549 N N . ARG A 1 75 ? 2.550 -5.056 -10.502 1.00 91.12 75 ARG A N 1
ATOM 550 C CA . ARG A 1 75 ? 2.030 -3.695 -10.688 1.00 91.12 75 ARG A CA 1
ATOM 551 C C . ARG A 1 75 ? 0.501 -3.631 -10.718 1.00 91.12 75 ARG A C 1
ATOM 553 O O . ARG A 1 75 ? -0.084 -2.734 -10.124 1.00 91.12 75 ARG A O 1
ATOM 560 N N . ALA A 1 76 ? -0.147 -4.618 -11.337 1.00 93.38 76 ALA A N 1
ATOM 561 C CA . ALA A 1 76 ? -1.606 -4.703 -11.379 1.00 93.38 76 ALA A CA 1
ATOM 562 C C . ALA A 1 76 ? -2.234 -4.801 -9.974 1.00 93.38 76 ALA A C 1
ATOM 564 O O . ALA A 1 76 ? -3.273 -4.190 -9.716 1.00 93.38 76 ALA A O 1
ATOM 565 N N . THR A 1 77 ? -1.590 -5.521 -9.048 1.00 94.12 77 THR A N 1
ATOM 566 C CA . THR A 1 77 ? -2.022 -5.602 -7.644 1.00 94.12 77 THR A CA 1
ATOM 567 C C . THR A 1 77 ? -1.876 -4.247 -6.951 1.00 94.12 77 THR A C 1
ATOM 569 O O . THR A 1 77 ? -2.801 -3.817 -6.261 1.00 94.12 77 THR A O 1
ATOM 572 N N . GLN A 1 78 ? -0.770 -3.534 -7.186 1.00 94.81 78 GLN A N 1
ATOM 573 C CA . GLN A 1 78 ? -0.558 -2.186 -6.646 1.00 94.81 78 GLN A CA 1
ATOM 574 C C . GLN A 1 78 ? -1.605 -1.194 -7.165 1.00 94.81 78 GLN A C 1
ATOM 576 O O . GLN A 1 78 ? -2.256 -0.518 -6.374 1.00 94.81 78 GLN A O 1
ATOM 581 N N . ASP A 1 79 ? -1.828 -1.155 -8.481 1.00 95.06 79 ASP A N 1
ATOM 582 C CA . ASP A 1 79 ? -2.800 -0.256 -9.112 1.00 95.06 79 ASP A CA 1
ATOM 583 C C . ASP A 1 79 ? -4.231 -0.540 -8.632 1.00 95.06 79 ASP A C 1
ATOM 585 O O . ASP A 1 79 ? -5.000 0.391 -8.383 1.00 95.06 79 ASP A O 1
ATOM 589 N N . ARG A 1 80 ? -4.583 -1.816 -8.415 1.00 96.69 80 ARG A N 1
ATOM 590 C CA . ARG A 1 80 ? -5.869 -2.198 -7.811 1.00 96.69 80 ARG A CA 1
ATOM 591 C C . ARG A 1 80 ? -6.029 -1.614 -6.407 1.00 96.69 80 ARG A C 1
ATOM 593 O O . ARG A 1 80 ? -7.110 -1.122 -6.091 1.00 96.69 80 ARG A O 1
ATOM 600 N N . LEU A 1 81 ? -4.986 -1.671 -5.579 1.00 96.62 81 LEU A N 1
ATOM 601 C CA . LEU A 1 81 ? -5.011 -1.115 -4.224 1.00 96.62 81 LEU A CA 1
ATOM 602 C C . LEU A 1 81 ? -5.067 0.413 -4.237 1.00 96.62 81 LEU A C 1
ATOM 604 O O . LEU A 1 81 ? -5.878 0.987 -3.515 1.00 96.62 81 LEU A O 1
ATOM 608 N N . TYR A 1 82 ? -4.282 1.075 -5.088 1.00 96.12 82 TYR A N 1
ATOM 609 C CA . TYR A 1 82 ? -4.357 2.529 -5.233 1.00 96.12 82 TYR A CA 1
ATOM 610 C C . TYR A 1 82 ? -5.758 2.973 -5.646 1.00 96.12 82 TYR A C 1
ATOM 612 O O . TYR A 1 82 ? -6.332 3.852 -5.008 1.00 96.12 82 TYR A O 1
ATOM 620 N N . ARG A 1 83 ? -6.352 2.317 -6.650 1.00 97.38 83 ARG A N 1
ATOM 621 C CA . ARG A 1 83 ? -7.725 2.607 -7.074 1.00 97.38 83 ARG A CA 1
ATOM 622 C C . ARG A 1 83 ? -8.734 2.380 -5.946 1.00 97.38 83 ARG A C 1
ATOM 624 O O . ARG A 1 83 ? -9.579 3.238 -5.725 1.00 97.38 83 ARG A O 1
ATOM 631 N N . PHE A 1 84 ? -8.610 1.277 -5.205 1.00 97.38 84 PHE A N 1
ATOM 632 C CA . PHE A 1 84 ? -9.489 0.966 -4.073 1.00 97.38 84 PHE A CA 1
ATOM 633 C C . PHE A 1 84 ? -9.532 2.092 -3.026 1.00 97.38 84 PHE A C 1
ATOM 635 O O . PHE A 1 84 ? -10.607 2.374 -2.495 1.00 97.38 84 PHE A O 1
ATOM 642 N N . PHE A 1 85 ? -8.388 2.729 -2.747 1.00 95.81 85 PHE A N 1
ATOM 643 C CA . PHE A 1 85 ? -8.296 3.863 -1.822 1.00 95.81 85 PHE A CA 1
ATOM 644 C C . PHE A 1 85 ? -8.761 5.178 -2.453 1.00 95.81 85 PHE A C 1
ATOM 646 O O . PHE A 1 85 ? -9.510 5.903 -1.812 1.00 95.81 85 PHE A O 1
ATOM 653 N N . VAL A 1 86 ? -8.407 5.458 -3.713 1.00 95.19 86 VAL A N 1
ATOM 654 C CA . VAL A 1 86 ? -8.871 6.666 -4.426 1.00 95.19 86 VAL A CA 1
ATOM 655 C C . VAL A 1 86 ? -10.401 6.745 -4.460 1.00 95.19 86 VAL A C 1
ATOM 657 O O . VAL A 1 86 ? -10.965 7.825 -4.303 1.00 95.19 86 VAL A O 1
ATOM 660 N N . GLU A 1 87 ? -11.074 5.606 -4.620 1.00 96.56 87 GLU A N 1
ATOM 661 C CA . GLU A 1 87 ? -12.539 5.499 -4.597 1.00 96.56 87 GLU A CA 1
ATOM 662 C C . GLU A 1 87 ? -13.150 5.645 -3.186 1.00 96.56 87 GLU A C 1
ATOM 664 O O . GLU A 1 87 ? -14.370 5.738 -3.064 1.00 96.56 87 GLU A O 1
ATOM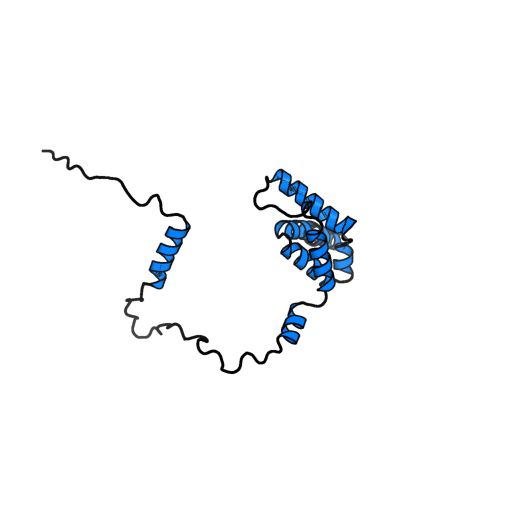 669 N N . ARG A 1 88 ? -12.327 5.671 -2.129 1.00 95.75 88 ARG A N 1
ATOM 670 C CA . ARG A 1 88 ? -12.720 5.692 -0.709 1.00 95.75 88 ARG A CA 1
ATOM 671 C C . ARG A 1 88 ? -12.012 6.816 0.055 1.00 95.75 88 ARG A C 1
ATOM 673 O O . ARG A 1 88 ? -11.120 6.557 0.873 1.00 95.75 88 ARG A O 1
ATOM 680 N N . PRO A 1 89 ? -12.391 8.083 -0.178 1.00 93.50 89 PRO A N 1
ATOM 681 C CA . PRO A 1 89 ? -11.754 9.227 0.471 1.00 93.50 89 PRO A CA 1
ATOM 682 C C . PRO A 1 89 ? -11.847 9.192 2.005 1.00 93.50 89 PRO A C 1
ATOM 684 O O . PRO A 1 89 ? -10.986 9.751 2.682 1.00 93.50 89 PRO A O 1
ATOM 687 N N . GLU A 1 90 ? -12.837 8.504 2.576 1.00 94.38 90 GLU A N 1
ATOM 688 C CA . GLU A 1 90 ? -12.983 8.279 4.018 1.00 94.38 90 GLU A CA 1
ATOM 689 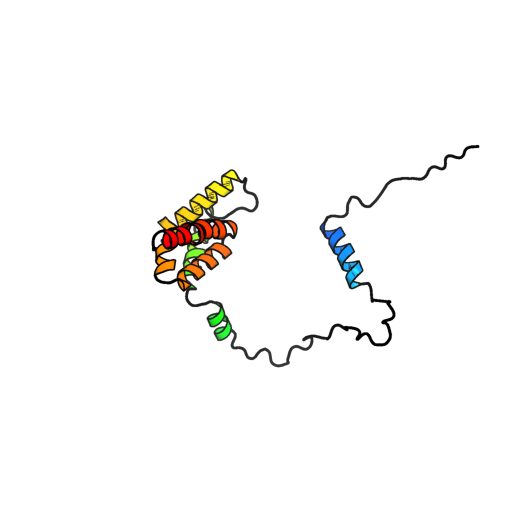C C . GLU A 1 90 ? -11.863 7.425 4.637 1.00 94.38 90 GLU A C 1
ATOM 691 O O . GLU A 1 90 ? -11.691 7.423 5.861 1.00 94.38 90 GLU A O 1
ATOM 696 N N . LEU A 1 91 ? -11.104 6.702 3.809 1.00 94.94 91 LEU A N 1
ATOM 697 C CA . LEU A 1 91 ? -9.929 5.936 4.216 1.00 94.94 91 LEU A CA 1
ATOM 698 C C . LEU A 1 91 ? -8.625 6.722 4.065 1.00 94.94 91 LEU A C 1
ATOM 700 O O . LEU A 1 91 ? -7.580 6.206 4.454 1.00 94.94 91 LEU A O 1
ATOM 704 N N . HIS A 1 92 ? -8.636 7.938 3.523 1.00 93.25 92 HIS A N 1
ATOM 705 C CA . HIS A 1 92 ? -7.425 8.748 3.424 1.00 93.25 92 HIS A CA 1
ATOM 706 C C . HIS A 1 92 ? -7.041 9.343 4.779 1.00 93.25 92 HIS A C 1
ATOM 708 O O . HIS A 1 92 ? -7.896 9.752 5.564 1.00 93.25 92 HIS A O 1
ATOM 714 N N . THR A 1 93 ? -5.738 9.416 5.049 1.00 89.50 93 THR A N 1
ATOM 715 C CA . THR A 1 93 ? -5.220 10.050 6.263 1.00 89.50 93 THR A CA 1
ATOM 716 C C . THR A 1 93 ? -5.101 11.561 6.044 1.00 89.50 93 THR A C 1
ATOM 718 O O . THR A 1 93 ? -4.276 11.988 5.235 1.00 89.50 93 THR A O 1
ATOM 721 N N . PRO A 1 94 ? -5.899 12.396 6.734 1.00 89.00 94 PRO A N 1
ATOM 722 C CA . PRO A 1 94 ? -5.749 13.844 6.662 1.00 89.00 94 PRO A CA 1
ATOM 723 C C . PRO A 1 94 ? -4.471 14.301 7.381 1.00 89.00 94 PRO A C 1
ATOM 725 O O . PRO A 1 94 ? -3.968 13.619 8.274 1.00 89.00 94 PRO A O 1
ATOM 728 N N . VAL A 1 95 ? -3.969 15.483 7.002 1.00 82.88 95 VAL A N 1
ATOM 729 C CA . VAL A 1 95 ? -2.703 16.052 7.510 1.00 82.88 95 VAL A CA 1
ATOM 730 C C . VAL A 1 95 ? -2.726 16.241 9.028 1.00 82.88 95 VAL A C 1
ATOM 732 O O . VAL A 1 95 ? -1.737 15.965 9.703 1.00 82.88 95 VAL A O 1
ATOM 735 N N . GLU A 1 96 ? -3.865 16.668 9.573 1.00 86.69 96 GLU A N 1
ATOM 736 C CA . GLU A 1 96 ? -4.050 16.876 11.005 1.00 86.69 96 GLU A CA 1
ATOM 737 C C . GLU A 1 96 ? -5.153 15.951 11.514 1.00 86.69 96 GLU A C 1
ATOM 739 O O . GLU A 1 96 ? -6.331 16.112 11.194 1.00 86.69 96 GLU A O 1
ATOM 744 N N . LEU A 1 97 ? -4.762 14.952 12.307 1.00 87.62 97 LEU A N 1
ATOM 745 C CA . LEU A 1 97 ? -5.687 14.006 12.916 1.00 87.62 97 LEU A CA 1
ATOM 746 C C . LEU A 1 97 ? -5.278 13.736 14.370 1.00 87.62 97 LEU A C 1
ATOM 748 O O . LEU A 1 97 ? -4.146 13.307 14.614 1.00 87.62 97 LEU A O 1
ATOM 752 N N . PRO A 1 98 ? -6.176 13.931 15.354 1.00 92.25 98 PRO A N 1
ATOM 753 C CA . PRO A 1 98 ? -5.901 13.561 16.735 1.00 92.25 98 PRO A CA 1
ATOM 754 C C . PRO A 1 98 ? -5.537 12.078 16.848 1.00 92.25 98 PRO A C 1
ATOM 756 O O . PRO A 1 98 ? -6.088 11.229 16.146 1.00 92.25 98 PRO A O 1
ATOM 759 N N . MET A 1 99 ? -4.652 11.739 17.786 1.00 90.25 99 MET A N 1
ATOM 760 C CA . MET A 1 99 ? -4.090 10.388 17.890 1.00 90.25 99 MET A CA 1
ATOM 761 C C . MET A 1 99 ? -5.152 9.280 18.008 1.00 90.25 99 MET A C 1
ATOM 763 O O . MET A 1 99 ? -5.022 8.226 17.384 1.00 90.25 99 MET A O 1
ATOM 767 N N . ALA A 1 100 ? -6.211 9.510 18.790 1.00 92.19 100 ALA A N 1
ATOM 768 C CA . ALA A 1 100 ? -7.301 8.548 18.951 1.00 92.19 100 ALA A CA 1
ATOM 769 C C . ALA A 1 100 ? -8.043 8.298 17.627 1.00 92.19 100 ALA A C 1
ATOM 771 O O . ALA A 1 100 ? -8.258 7.147 17.251 1.00 92.19 100 ALA A O 1
ATOM 772 N N . ALA A 1 101 ? -8.341 9.363 16.878 1.00 92.44 101 ALA A N 1
ATOM 773 C CA . ALA A 1 101 ? -8.974 9.266 15.568 1.00 92.44 101 ALA A CA 1
ATOM 774 C C . ALA A 1 101 ? -8.055 8.591 14.536 1.00 92.44 101 ALA A C 1
ATOM 776 O O . ALA A 1 101 ? -8.523 7.796 13.726 1.00 92.44 101 ALA A O 1
ATOM 777 N N . HIS A 1 102 ? -6.741 8.826 14.607 1.00 92.00 102 HIS A N 1
ATOM 778 C CA . HIS A 1 102 ? -5.767 8.155 13.743 1.00 92.00 102 HIS A CA 1
ATOM 779 C C . HIS A 1 102 ? -5.663 6.647 14.017 1.00 92.00 102 HIS A C 1
ATOM 781 O O . HIS A 1 102 ? -5.526 5.851 13.089 1.00 92.00 102 HIS A O 1
ATOM 787 N N . ARG A 1 103 ? -5.755 6.218 15.282 1.00 91.06 103 ARG A N 1
ATOM 788 C CA . ARG A 1 103 ? -5.804 4.785 15.624 1.00 91.06 103 ARG A CA 1
ATOM 789 C C . ARG A 1 103 ? -7.040 4.112 15.034 1.00 91.06 103 ARG A C 1
ATOM 791 O O . ARG A 1 103 ? -6.908 3.056 14.420 1.00 91.06 103 ARG A O 1
ATOM 798 N N . GLU A 1 104 ? -8.195 4.748 15.1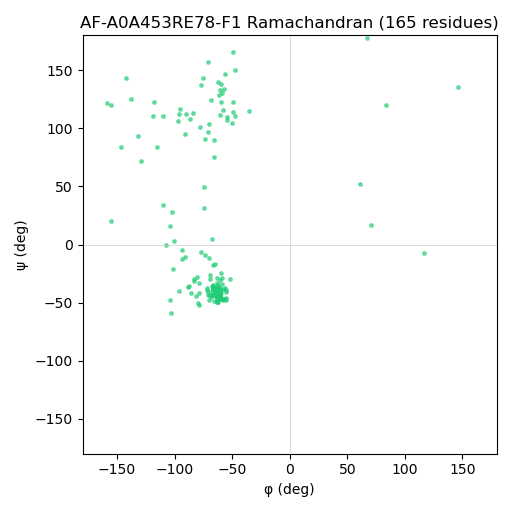90 1.00 94.19 104 GLU A N 1
ATOM 799 C CA . GLU A 1 104 ? -9.465 4.254 14.660 1.00 94.19 104 GLU A CA 1
ATOM 800 C C . GLU A 1 104 ? -9.452 4.197 13.125 1.00 94.19 104 GLU A C 1
ATOM 802 O O . GLU A 1 104 ? -9.804 3.178 12.532 1.00 94.19 104 GLU A O 1
ATOM 807 N N . LEU A 1 105 ? -8.953 5.248 12.467 1.00 94.69 105 LEU A N 1
ATOM 808 C CA . LEU A 1 105 ? -8.794 5.269 11.015 1.00 94.69 105 LEU A CA 1
ATOM 809 C C . LEU A 1 105 ? -7.897 4.124 10.534 1.00 94.69 105 LEU A C 1
ATOM 811 O O . LEU A 1 105 ? -8.289 3.390 9.630 1.00 94.69 105 LEU A O 1
ATOM 815 N N . CYS A 1 106 ? -6.737 3.912 11.160 1.00 92.06 106 CYS A N 1
ATOM 816 C CA . CYS A 1 106 ? -5.861 2.805 10.781 1.00 92.06 106 CYS A CA 1
ATOM 817 C C . CYS A 1 106 ? -6.503 1.436 10.987 1.00 92.06 106 CYS A C 1
ATOM 819 O O . CYS A 1 106 ? -6.263 0.531 10.189 1.00 92.06 106 CYS A O 1
ATOM 821 N N . PHE A 1 107 ? -7.327 1.264 12.021 1.00 92.25 107 PHE A N 1
ATOM 822 C CA . PHE A 1 107 ? -8.088 0.030 12.183 1.00 92.25 107 PHE A CA 1
ATOM 823 C C . PHE A 1 107 ? -9.063 -0.181 11.018 1.00 92.25 107 PHE A C 1
ATOM 825 O O . PHE A 1 107 ? -9.060 -1.258 10.419 1.00 92.25 1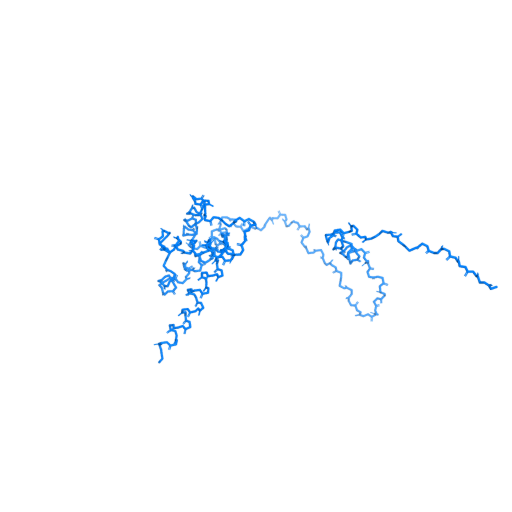07 PHE A O 1
ATOM 832 N N . ARG A 1 108 ? -9.823 0.853 10.630 1.00 95.88 108 ARG A N 1
ATOM 833 C CA . ARG A 1 108 ? -10.717 0.790 9.462 1.00 95.88 108 ARG A CA 1
ATOM 834 C C . ARG A 1 108 ? -9.965 0.512 8.162 1.00 95.88 108 ARG A C 1
ATOM 836 O O . ARG A 1 108 ? -10.375 -0.370 7.420 1.00 95.88 108 ARG A O 1
ATOM 843 N N . GLN A 1 109 ? -8.840 1.184 7.920 1.00 95.38 109 GLN A N 1
ATOM 844 C CA . GLN A 1 109 ? -7.985 0.957 6.748 1.00 95.38 109 GLN A CA 1
ATOM 845 C C . GLN A 1 109 ? -7.492 -0.499 6.676 1.00 95.38 109 GLN A C 1
ATOM 847 O O . GLN A 1 109 ? -7.586 -1.136 5.628 1.00 95.38 109 GLN A O 1
ATOM 852 N N . MET A 1 110 ? -7.005 -1.062 7.791 1.00 93.25 110 MET A N 1
ATOM 853 C CA . MET A 1 110 ? -6.577 -2.467 7.843 1.00 93.25 110 MET A CA 1
ATOM 854 C C . MET A 1 110 ? -7.747 -3.435 7.630 1.00 93.25 110 MET A C 1
ATOM 856 O O . MET A 1 110 ? -7.594 -4.439 6.932 1.00 93.25 110 MET A O 1
ATOM 860 N N . ALA A 1 111 ? -8.911 -3.150 8.218 1.00 94.06 111 ALA A N 1
ATOM 861 C CA . ALA A 1 111 ? -10.105 -3.966 8.034 1.00 94.06 111 ALA A CA 1
ATOM 862 C C . ALA A 1 111 ? -10.579 -3.945 6.574 1.00 94.06 111 ALA A C 1
ATOM 864 O O . ALA A 1 111 ? -10.843 -5.012 6.023 1.00 94.06 111 ALA A O 1
ATOM 865 N N . ALA A 1 112 ? -10.612 -2.771 5.941 1.00 96.12 112 ALA A N 1
ATOM 866 C CA . ALA A 1 112 ? -10.972 -2.600 4.537 1.00 96.12 112 ALA A CA 1
ATOM 867 C C . ALA A 1 112 ? -9.993 -3.343 3.614 1.00 96.12 112 ALA A C 1
ATOM 869 O O . ALA A 1 112 ? -10.422 -4.098 2.744 1.00 96.12 112 ALA A O 1
ATOM 870 N N . LEU A 1 113 ? -8.681 -3.237 3.856 1.00 94.44 113 LEU A N 1
ATOM 871 C CA . LEU A 1 113 ? -7.662 -3.978 3.099 1.00 94.44 113 LEU A CA 1
ATOM 872 C C . LEU A 1 113 ? -7.904 -5.495 3.108 1.00 94.44 113 LEU A C 1
ATOM 874 O O . LEU A 1 113 ? -7.830 -6.147 2.068 1.00 94.44 113 LEU A O 1
ATOM 878 N N . VAL A 1 114 ? -8.200 -6.067 4.276 1.00 93.44 114 VAL A N 1
ATOM 879 C CA . VAL A 1 114 ? -8.347 -7.524 4.411 1.00 93.44 114 VAL A CA 1
ATOM 880 C C . VAL A 1 114 ? -9.722 -8.010 3.961 1.00 93.44 114 VAL A C 1
ATOM 882 O O . VAL A 1 114 ? -9.831 -9.030 3.282 1.00 93.44 114 VAL A O 1
ATOM 885 N N . ARG A 1 115 ? -10.785 -7.308 4.360 1.00 95.06 115 ARG A N 1
ATOM 886 C CA . ARG A 1 115 ? -12.167 -7.773 4.179 1.00 95.06 115 ARG A CA 1
ATOM 887 C C . ARG A 1 115 ? -12.762 -7.353 2.844 1.00 95.06 115 ARG A C 1
ATOM 889 O O . ARG A 1 115 ? -13.509 -8.129 2.264 1.00 95.06 115 ARG A O 1
ATOM 896 N N . GLU A 1 116 ? -12.434 -6.157 2.367 1.00 96.19 116 GLU A N 1
ATOM 897 C CA . GLU A 1 116 ? -13.043 -5.583 1.163 1.00 96.19 116 GLU A CA 1
ATOM 898 C C . GLU A 1 116 ? -12.099 -5.651 -0.037 1.00 96.19 116 GLU A C 1
ATOM 900 O O . GLU A 1 116 ? -12.492 -6.128 -1.097 1.00 96.19 116 GLU A O 1
ATOM 905 N N . ALA A 1 117 ? -10.835 -5.244 0.125 1.00 94.81 117 ALA A N 1
ATOM 906 C CA . ALA A 1 117 ? -9.834 -5.343 -0.941 1.00 94.81 117 ALA A CA 1
ATOM 907 C C . ALA A 1 117 ? -9.298 -6.778 -1.123 1.00 94.81 117 ALA A C 1
ATOM 909 O O . ALA A 1 117 ? -8.539 -7.047 -2.057 1.00 94.81 117 ALA A O 1
ATOM 910 N N . GLY A 1 118 ? -9.692 -7.701 -0.235 1.00 94.31 118 GLY A N 1
ATOM 911 C CA . GLY A 1 118 ? -9.399 -9.130 -0.332 1.00 94.31 118 GLY A CA 1
ATOM 912 C C . GLY A 1 118 ? -7.936 -9.493 -0.090 1.00 94.31 118 GLY A C 1
ATOM 913 O O . GLY A 1 118 ? -7.516 -10.594 -0.448 1.00 94.31 118 GLY A O 1
ATOM 914 N N . VAL A 1 119 ? -7.144 -8.595 0.501 1.00 94.75 119 VAL A N 1
ATOM 915 C CA . VAL A 1 119 ? -5.739 -8.872 0.800 1.00 94.75 119 VAL A CA 1
ATOM 916 C C . VAL A 1 119 ? -5.666 -9.931 1.896 1.00 94.75 119 VAL A C 1
ATOM 918 O O . VAL A 1 119 ? -6.209 -9.759 2.986 1.00 94.75 119 VAL A O 1
ATOM 921 N N . ARG A 1 120 ? -4.958 -11.028 1.621 1.00 93.31 120 ARG A N 1
ATOM 922 C CA . ARG A 1 120 ? -4.731 -12.131 2.565 1.00 93.31 120 ARG A CA 1
ATOM 923 C C . ARG A 1 120 ? -3.243 -12.211 2.890 1.00 93.31 120 ARG A C 1
ATOM 925 O O . ARG A 1 120 ? -2.533 -12.993 2.266 1.00 93.31 120 ARG A O 1
ATOM 932 N N . PRO A 1 121 ? -2.744 -11.418 3.853 1.00 89.19 121 PRO A N 1
ATOM 933 C CA . PRO A 1 121 ? -1.307 -11.194 4.012 1.00 89.19 121 PRO A CA 1
ATOM 934 C C . PRO A 1 121 ? -0.548 -12.471 4.363 1.00 89.19 121 PRO A C 1
ATOM 936 O O . PRO A 1 121 ? 0.568 -12.664 3.906 1.00 89.19 121 PRO A O 1
ATOM 939 N N . LEU A 1 122 ? -1.168 -13.350 5.158 1.00 88.19 122 LEU A N 1
ATOM 940 C CA . LEU A 1 122 ? -0.561 -14.616 5.570 1.00 88.19 122 LEU A CA 1
ATOM 941 C C . LEU A 1 122 ? -0.493 -15.628 4.425 1.00 88.19 122 LEU A C 1
ATOM 943 O O . LEU A 1 122 ? 0.510 -16.318 4.306 1.00 88.19 122 LEU A O 1
ATOM 947 N N . SER A 1 123 ? -1.532 -15.693 3.587 1.00 90.44 123 SER A N 1
ATOM 948 C CA . SER A 1 123 ? -1.518 -16.531 2.383 1.00 90.44 123 SER A CA 1
ATOM 949 C C . SER A 1 123 ? -0.478 -16.015 1.400 1.00 90.44 123 SER A C 1
ATOM 951 O O . SER A 1 123 ? 0.390 -16.768 1.001 1.00 90.44 123 SER A O 1
ATOM 953 N N . LEU A 1 124 ? -0.470 -14.707 1.116 1.00 91.62 124 LEU A N 1
ATOM 954 C CA . LEU A 1 124 ? 0.546 -14.108 0.248 1.00 91.62 124 LEU A CA 1
ATOM 955 C C . LEU A 1 124 ? 1.960 -14.381 0.774 1.00 91.62 124 LEU A C 1
ATOM 957 O O . LEU A 1 124 ? 2.807 -14.839 0.032 1.00 91.62 124 LEU A O 1
ATOM 961 N N . MET A 1 125 ? 2.220 -14.192 2.068 1.00 88.69 125 MET A N 1
ATOM 962 C CA . MET A 1 125 ? 3.554 -14.440 2.622 1.00 88.69 125 MET A CA 1
ATOM 963 C C . MET A 1 125 ? 4.000 -15.912 2.527 1.00 88.69 125 MET A C 1
ATOM 965 O O . MET A 1 125 ? 5.202 -16.163 2.477 1.00 88.69 125 MET A O 1
ATOM 969 N N . ALA A 1 126 ? 3.069 -16.869 2.533 1.00 87.69 126 ALA A N 1
ATOM 970 C CA . ALA A 1 126 ? 3.373 -18.293 2.404 1.00 87.69 126 ALA A CA 1
ATOM 971 C C . ALA A 1 126 ? 3.477 -18.746 0.937 1.00 87.69 126 ALA A C 1
ATOM 973 O O . ALA A 1 126 ? 4.378 -19.512 0.601 1.00 87.69 126 ALA A O 1
ATOM 974 N N . ASP A 1 127 ? 2.567 -18.264 0.090 1.00 91.50 127 ASP A N 1
ATOM 975 C CA . ASP A 1 127 ? 2.342 -18.767 -1.265 1.00 91.50 127 ASP A CA 1
ATOM 976 C C . ASP A 1 127 ? 3.088 -17.936 -2.328 1.00 91.50 127 ASP A C 1
ATOM 978 O O . ASP A 1 127 ? 3.647 -18.500 -3.266 1.00 91.50 127 ASP A O 1
ATOM 982 N N . ASP A 1 128 ? 3.125 -16.605 -2.179 1.00 90.88 128 ASP A N 1
ATOM 983 C CA . ASP A 1 128 ? 3.814 -15.666 -3.081 1.00 90.88 128 ASP A CA 1
ATOM 984 C C . ASP A 1 128 ? 4.379 -14.444 -2.313 1.00 90.88 128 ASP A C 1
ATOM 986 O O . ASP A 1 128 ? 3.749 -13.376 -2.227 1.00 90.88 128 ASP A O 1
ATOM 990 N N . PRO A 1 129 ? 5.586 -14.581 -1.728 1.00 89.50 129 PRO A N 1
ATOM 991 C CA . PRO A 1 129 ? 6.227 -13.505 -0.977 1.00 89.50 129 PRO A CA 1
ATOM 992 C C . PRO A 1 129 ? 6.468 -12.235 -1.803 1.00 89.50 129 PRO A C 1
ATOM 994 O O . PRO A 1 129 ? 6.467 -11.139 -1.240 1.00 89.50 129 PRO A O 1
ATOM 997 N N . ASP A 1 130 ? 6.653 -12.352 -3.119 1.00 91.06 130 ASP A N 1
ATOM 998 C CA . ASP A 1 130 ? 6.899 -11.202 -3.989 1.00 91.06 130 ASP A CA 1
ATOM 999 C C . ASP A 1 130 ? 5.627 -10.357 -4.128 1.00 91.06 130 ASP A C 1
ATOM 1001 O O . ASP A 1 130 ? 5.681 -9.126 -4.012 1.00 91.06 130 ASP A O 1
ATOM 1005 N N . GLU A 1 131 ? 4.463 -11.001 -4.269 1.00 92.44 131 GLU A N 1
ATOM 1006 C CA . GLU A 1 131 ? 3.179 -10.298 -4.232 1.00 92.44 131 GLU A CA 1
ATOM 1007 C C . GLU A 1 131 ? 2.916 -9.679 -2.853 1.00 92.44 131 GLU A C 1
ATOM 1009 O O . GLU A 1 131 ? 2.451 -8.537 -2.768 1.00 92.44 131 GLU A O 1
ATOM 1014 N N . TYR A 1 132 ? 3.264 -10.374 -1.764 1.00 92.88 132 TYR A N 1
ATOM 1015 C CA . TYR A 1 132 ? 3.184 -9.802 -0.416 1.00 92.88 132 TYR A CA 1
ATOM 1016 C C . TYR A 1 132 ? 3.977 -8.490 -0.310 1.00 92.88 132 TYR A C 1
ATOM 1018 O O . TYR A 1 132 ? 3.455 -7.488 0.191 1.00 92.88 132 TYR A O 1
ATOM 1026 N N . PHE A 1 133 ? 5.219 -8.457 -0.801 1.00 91.44 133 PHE A N 1
ATOM 1027 C CA . PHE A 1 133 ? 6.038 -7.243 -0.765 1.00 91.44 133 PHE A CA 1
ATOM 1028 C C . PHE A 1 133 ? 5.501 -6.140 -1.672 1.00 91.44 133 PHE A C 1
ATOM 1030 O O . PHE A 1 133 ? 5.524 -4.977 -1.270 1.00 91.44 133 PHE A O 1
ATOM 1037 N N . ALA A 1 134 ? 4.945 -6.481 -2.832 1.00 93.44 134 ALA A N 1
ATOM 1038 C CA . ALA A 1 134 ? 4.299 -5.499 -3.695 1.00 93.44 134 ALA A CA 1
ATOM 1039 C C . ALA A 1 134 ? 3.059 -4.870 -3.039 1.00 93.44 134 ALA A C 1
ATOM 1041 O O . ALA A 1 134 ? 2.834 -3.665 -3.174 1.00 93.44 134 ALA A O 1
ATOM 1042 N N . VAL A 1 135 ? 2.279 -5.654 -2.288 1.00 95.00 135 VAL A N 1
ATOM 1043 C CA . VAL A 1 135 ? 1.177 -5.141 -1.460 1.00 95.00 135 VAL A CA 1
ATOM 1044 C C . VAL A 1 135 ? 1.710 -4.213 -0.371 1.00 95.00 135 VAL A C 1
ATOM 1046 O O . VAL A 1 135 ? 1.173 -3.123 -0.188 1.00 95.00 135 VAL A O 1
ATOM 1049 N N . MET A 1 136 ? 2.774 -4.605 0.334 1.00 94.00 136 MET A N 1
ATOM 1050 C CA . MET A 1 136 ? 3.393 -3.766 1.367 1.00 94.00 136 MET A CA 1
ATOM 1051 C C . MET A 1 136 ? 3.913 -2.439 0.808 1.00 94.00 136 MET A C 1
ATOM 1053 O O . MET A 1 136 ? 3.740 -1.403 1.449 1.00 94.00 136 MET A O 1
ATOM 1057 N N . GLU A 1 137 ? 4.518 -2.458 -0.379 1.00 93.25 137 GLU A N 1
ATOM 1058 C CA . GLU A 1 137 ? 4.965 -1.259 -1.087 1.00 93.25 137 GLU A CA 1
ATOM 1059 C C . GLU A 1 137 ? 3.783 -0.344 -1.424 1.00 93.25 137 GLU A C 1
ATOM 1061 O O . GLU A 1 137 ? 3.822 0.848 -1.114 1.00 93.25 137 GLU A O 1
ATOM 1066 N N . ALA A 1 138 ? 2.697 -0.895 -1.978 1.00 94.88 138 ALA A N 1
ATOM 1067 C CA . ALA A 1 138 ? 1.498 -0.120 -2.288 1.00 94.88 138 ALA A CA 1
ATOM 1068 C C . ALA A 1 138 ? 0.891 0.524 -1.034 1.00 94.88 138 ALA A C 1
ATOM 1070 O O . ALA A 1 138 ? 0.593 1.718 -1.033 1.00 94.88 138 ALA A O 1
ATOM 1071 N N . VAL A 1 139 ? 0.766 -0.242 0.054 1.00 95.00 139 VAL A N 1
ATOM 1072 C CA . VAL A 1 139 ? 0.269 0.260 1.344 1.00 95.00 139 VAL A CA 1
ATOM 1073 C C . VAL A 1 139 ? 1.189 1.351 1.903 1.00 95.00 139 VAL A C 1
ATOM 1075 O O . VAL A 1 139 ? 0.692 2.358 2.397 1.00 95.00 139 VAL A O 1
ATOM 1078 N N . GLY A 1 140 ? 2.512 1.203 1.786 1.00 93.06 140 GLY A N 1
ATOM 1079 C CA . GLY A 1 140 ? 3.482 2.223 2.206 1.00 93.06 140 GLY A CA 1
ATOM 1080 C C . GLY A 1 140 ? 3.426 3.501 1.377 1.00 93.06 140 GLY A C 1
ATOM 1081 O O . GLY A 1 140 ? 3.593 4.587 1.929 1.00 93.06 140 GLY A O 1
ATOM 1082 N N . GLY A 1 141 ? 3.142 3.379 0.080 1.00 91.75 141 GLY A N 1
ATOM 1083 C CA . GLY A 1 141 ? 2.899 4.522 -0.798 1.00 91.75 141 GLY A CA 1
ATOM 1084 C C . GLY A 1 141 ? 1.589 5.257 -0.497 1.00 91.75 141 GLY A C 1
ATOM 1085 O O . GLY A 1 141 ? 1.495 6.447 -0.778 1.00 91.75 141 GLY A O 1
ATOM 1086 N N . LEU A 1 142 ? 0.596 4.572 0.082 1.00 92.31 142 LEU A N 1
ATOM 1087 C CA . LEU A 1 142 ? -0.660 5.177 0.536 1.00 92.31 142 LEU A CA 1
ATOM 1088 C C . LEU A 1 142 ? -0.493 5.890 1.883 1.00 92.31 142 LEU A C 1
ATOM 1090 O O . LEU A 1 142 ? -0.876 7.048 2.021 1.00 92.31 142 LEU A O 1
ATOM 1094 N N . ASP A 1 143 ? 0.057 5.193 2.880 1.00 91.56 143 ASP A N 1
ATOM 1095 C CA . ASP A 1 143 ? 0.295 5.730 4.218 1.00 91.56 143 ASP A CA 1
ATOM 1096 C C . ASP A 1 143 ? 1.374 4.910 4.951 1.00 91.56 143 ASP A C 1
ATOM 1098 O O . ASP A 1 143 ? 1.240 3.705 5.193 1.00 91.56 143 ASP A O 1
ATOM 1102 N N . ILE A 1 144 ? 2.451 5.580 5.366 1.00 90.25 144 ILE A N 1
ATOM 1103 C CA . ILE A 1 144 ? 3.581 4.937 6.055 1.00 90.25 144 ILE A CA 1
ATOM 1104 C C . ILE A 1 144 ? 3.155 4.349 7.411 1.00 90.25 144 ILE A C 1
ATOM 1106 O O . ILE A 1 144 ? 3.599 3.261 7.787 1.00 90.25 144 ILE A O 1
ATOM 1110 N N . SER A 1 145 ? 2.281 5.030 8.155 1.00 89.81 145 SER A N 1
ATOM 1111 C CA . SER A 1 145 ? 1.802 4.554 9.459 1.00 89.81 145 SER A CA 1
ATOM 1112 C C . SER A 1 145 ? 0.956 3.292 9.314 1.00 89.81 145 SER A C 1
ATOM 1114 O O . SER A 1 145 ? 1.059 2.379 10.141 1.00 89.81 145 SER A O 1
ATOM 1116 N N . LEU A 1 146 ? 0.136 3.221 8.264 1.00 91.62 146 LEU A N 1
ATOM 1117 C CA . LEU A 1 146 ? -0.633 2.034 7.915 1.00 91.62 146 LEU A CA 1
ATOM 1118 C C . LEU A 1 146 ? 0.296 0.872 7.557 1.00 91.62 146 LEU A C 1
ATOM 1120 O O . LEU A 1 146 ? 0.125 -0.217 8.105 1.00 91.62 146 LEU A O 1
ATOM 1124 N N . ALA A 1 147 ? 1.314 1.104 6.724 1.00 91.94 147 ALA A N 1
ATOM 1125 C CA . ALA A 1 147 ? 2.283 0.072 6.353 1.00 91.94 147 ALA A CA 1
ATOM 1126 C C . ALA A 1 147 ? 3.033 -0.495 7.561 1.00 91.94 147 ALA A C 1
ATOM 1128 O O . ALA A 1 147 ? 3.180 -1.713 7.676 1.00 91.94 147 ALA A O 1
ATOM 1129 N N . VAL A 1 148 ? 3.446 0.354 8.507 1.00 90.56 148 VAL A N 1
ATOM 1130 C CA . VAL A 1 148 ? 4.089 -0.103 9.748 1.00 90.56 148 VAL A CA 1
ATOM 1131 C C . VAL A 1 148 ? 3.132 -0.963 10.571 1.00 90.56 148 VAL A C 1
ATOM 1133 O O . VAL A 1 148 ? 3.494 -2.071 10.966 1.00 90.56 148 VAL A O 1
ATOM 1136 N N . LYS A 1 149 ? 1.898 -0.502 10.811 1.00 90.06 149 LYS A N 1
ATOM 1137 C CA . LYS A 1 149 ? 0.913 -1.256 11.609 1.00 90.06 149 LYS A CA 1
ATOM 1138 C C . LYS A 1 149 ? 0.582 -2.595 10.959 1.00 90.06 149 LYS A C 1
ATOM 1140 O O . LYS A 1 149 ? 0.604 -3.623 11.630 1.00 90.06 149 LYS A O 1
ATOM 1145 N N . PHE A 1 150 ? 0.345 -2.596 9.655 1.00 88.62 150 PHE A N 1
ATOM 1146 C CA . PHE A 1 150 ? 0.046 -3.800 8.895 1.00 88.62 150 PHE A CA 1
ATOM 1147 C C . PHE A 1 150 ? 1.232 -4.779 8.888 1.00 88.62 150 PHE A C 1
ATOM 1149 O O . PHE A 1 150 ? 1.065 -5.968 9.167 1.00 88.62 150 PHE A O 1
ATOM 1156 N N . GLY A 1 151 ? 2.449 -4.278 8.668 1.00 85.62 151 GLY A N 1
ATOM 1157 C CA . GLY A 1 151 ? 3.674 -5.074 8.698 1.00 85.62 151 GLY A CA 1
ATOM 1158 C C . GLY A 1 151 ? 3.964 -5.679 10.074 1.00 85.62 151 GLY A C 1
ATOM 1159 O O . GLY A 1 151 ? 4.325 -6.849 10.165 1.00 85.62 151 GLY A O 1
ATOM 1160 N N . VAL A 1 152 ? 3.753 -4.940 11.165 1.00 84.25 152 VAL A N 1
ATOM 1161 C CA . VAL A 1 152 ? 3.919 -5.481 12.526 1.00 84.25 152 VAL A CA 1
ATOM 1162 C C . VAL A 1 152 ? 2.957 -6.644 12.769 1.00 84.25 152 VAL A C 1
ATOM 1164 O O . VAL A 1 152 ? 3.393 -7.698 13.236 1.00 84.25 152 VAL A O 1
ATOM 1167 N N . GLN A 1 153 ? 1.679 -6.484 12.414 1.00 76.75 153 GLN A N 1
ATOM 1168 C CA . GLN A 1 153 ? 0.656 -7.503 12.671 1.00 76.75 153 GLN A CA 1
ATOM 1169 C C . GLN A 1 153 ? 0.893 -8.793 11.880 1.00 76.75 153 GLN A C 1
ATOM 1171 O O . GLN A 1 153 ? 0.786 -9.886 12.438 1.00 76.75 153 GLN A O 1
ATOM 1176 N N . TYR A 1 154 ? 1.242 -8.683 10.597 1.00 72.25 154 TYR A N 1
ATOM 1177 C CA . TYR A 1 154 ? 1.306 -9.848 9.712 1.00 72.25 154 TYR A CA 1
ATOM 1178 C C . TYR A 1 154 ? 2.719 -10.382 9.466 1.00 72.25 154 TYR A C 1
ATOM 1180 O O . TYR A 1 154 ? 2.852 -11.557 9.141 1.00 72.25 154 TYR A O 1
ATOM 1188 N N . ARG A 1 155 ? 3.766 -9.573 9.675 1.00 66.75 155 ARG A N 1
ATOM 1189 C CA . ARG A 1 155 ? 5.165 -9.981 9.481 1.00 66.75 155 ARG A CA 1
ATOM 1190 C C . ARG A 1 155 ? 5.868 -10.261 10.800 1.00 66.75 155 ARG A C 1
ATOM 1192 O O . ARG A 1 155 ? 6.325 -11.370 11.006 1.00 66.75 155 ARG A O 1
ATOM 1199 N N . LEU A 1 156 ? 5.956 -9.293 11.711 1.00 60.94 156 LEU A N 1
ATOM 1200 C CA . LEU A 1 156 ? 6.815 -9.438 12.898 1.00 60.94 156 LEU A CA 1
ATOM 1201 C C . LEU A 1 156 ? 6.179 -10.291 13.995 1.00 60.94 156 LEU A C 1
ATOM 1203 O O . LEU A 1 156 ? 6.791 -11.240 14.476 1.00 60.94 156 LEU A O 1
ATOM 1207 N N . VAL A 1 157 ? 4.940 -9.984 14.375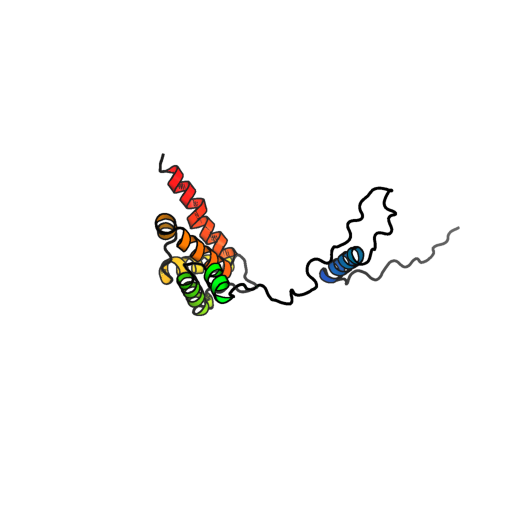 1.00 57.16 157 VAL A N 1
ATOM 1208 C CA . VAL A 1 157 ? 4.280 -10.666 15.498 1.00 57.16 157 VAL A CA 1
ATOM 1209 C C . VAL A 1 157 ? 3.894 -12.097 15.121 1.00 57.16 157 VAL A C 1
ATOM 1211 O O . VAL A 1 157 ? 4.014 -13.014 15.932 1.00 57.16 157 VAL A O 1
ATOM 1214 N N . ARG A 1 158 ? 3.452 -12.315 13.878 1.00 55.75 158 ARG A N 1
ATOM 1215 C CA . ARG A 1 158 ? 2.941 -13.620 13.445 1.00 55.75 158 ARG A CA 1
ATOM 1216 C C . ARG A 1 158 ? 4.030 -14.564 12.928 1.00 55.75 158 ARG A C 1
ATOM 1218 O O . ARG A 1 158 ? 3.928 -15.752 13.217 1.00 55.75 158 ARG A O 1
ATOM 1225 N N . PHE A 1 159 ? 5.074 -14.075 12.245 1.00 54.59 159 PHE A N 1
ATOM 1226 C CA . PHE A 1 159 ? 6.208 -14.924 11.845 1.00 54.59 159 PHE A CA 1
ATOM 1227 C C . PHE A 1 159 ? 6.924 -15.486 13.074 1.00 54.59 159 PHE A C 1
ATOM 1229 O O . PHE A 1 159 ? 7.153 -16.687 13.127 1.00 54.59 159 PHE A O 1
ATOM 1236 N N . ALA A 1 160 ? 7.161 -14.656 14.099 1.00 54.00 160 ALA A N 1
ATOM 1237 C CA . ALA A 1 160 ? 7.734 -15.099 15.372 1.00 54.00 160 ALA A CA 1
ATOM 1238 C C . ALA A 1 160 ? 6.880 -16.177 16.068 1.00 54.00 160 ALA A C 1
ATOM 1240 O O . ALA A 1 160 ? 7.409 -17.083 16.701 1.00 54.00 160 ALA A O 1
ATOM 1241 N N . PHE A 1 161 ? 5.554 -16.107 15.934 1.00 54.78 161 PHE A N 1
ATOM 1242 C CA . PHE A 1 161 ? 4.644 -17.100 16.505 1.00 54.78 161 PHE A CA 1
ATOM 1243 C C . PHE A 1 161 ? 4.563 -18.395 15.684 1.00 54.78 161 PHE A C 1
ATOM 1245 O O . PHE A 1 161 ? 4.370 -19.469 16.250 1.00 54.78 161 PHE A O 1
ATOM 1252 N N . PHE A 1 162 ? 4.694 -18.303 14.358 1.00 55.56 162 PHE A N 1
ATOM 1253 C CA . PHE A 1 162 ? 4.734 -19.464 13.470 1.00 55.56 162 PHE A CA 1
ATOM 1254 C C . PHE A 1 162 ? 6.047 -20.240 13.633 1.00 55.56 162 PHE A C 1
ATOM 1256 O O . PHE A 1 162 ? 6.012 -21.459 13.780 1.00 55.56 162 PHE A O 1
ATOM 1263 N N . THR A 1 163 ? 7.190 -19.551 13.722 1.00 56.34 163 THR A N 1
ATOM 1264 C CA . THR A 1 163 ? 8.482 -20.190 14.018 1.00 56.34 163 THR A CA 1
ATOM 1265 C C . THR A 1 163 ? 8.533 -20.771 15.430 1.00 56.34 163 THR A C 1
ATOM 1267 O O . THR A 1 163 ? 9.041 -21.872 15.605 1.00 56.34 163 THR A O 1
ATOM 1270 N N . ALA A 1 164 ? 7.934 -20.113 16.427 1.00 53.62 164 ALA A N 1
ATOM 1271 C CA . ALA A 1 164 ? 7.882 -20.627 17.800 1.00 53.62 164 ALA A CA 1
ATOM 1272 C C . ALA A 1 164 ? 6.967 -21.854 17.998 1.00 53.62 164 ALA A C 1
ATOM 1274 O O . ALA A 1 164 ? 7.005 -22.467 19.062 1.00 53.62 164 ALA A O 1
ATOM 1275 N N . ARG A 1 165 ? 6.122 -22.208 17.019 1.00 52.69 165 ARG A N 1
ATOM 1276 C CA . ARG A 1 16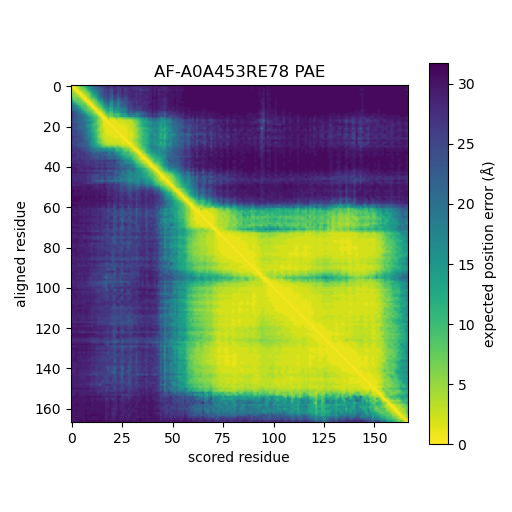5 ? 5.241 -23.394 17.073 1.00 52.69 165 ARG A CA 1
ATOM 1277 C C . ARG A 1 165 ? 5.665 -24.537 16.151 1.00 52.69 165 ARG A C 1
ATOM 1279 O O . ARG A 1 165 ? 4.992 -25.562 16.136 1.00 52.69 165 ARG A O 1
ATOM 1286 N N . GLY A 1 166 ? 6.746 -24.357 15.395 1.00 53.69 166 GLY A N 1
ATOM 1287 C CA . GLY A 1 166 ? 7.295 -25.335 14.454 1.00 53.69 166 GLY A CA 1
ATOM 1288 C C . GLY A 1 166 ? 8.636 -25.933 14.890 1.00 53.69 166 GLY A C 1
ATOM 1289 O O . GLY A 1 166 ? 9.486 -26.183 14.039 1.00 53.69 166 GLY A O 1
ATOM 1290 N N . SER A 1 167 ? 8.860 -26.125 16.193 1.00 43.19 167 SER A N 1
ATOM 1291 C CA . SER A 1 167 ? 10.001 -26.861 16.762 1.00 43.19 167 SER A CA 1
ATOM 1292 C C . SER A 1 167 ? 9.530 -27.767 17.886 1.00 43.19 167 SER A C 1
ATOM 1294 O O . SER A 1 167 ? 8.694 -27.295 18.688 1.00 43.19 167 SER A O 1
#

Radius of gyration: 28.04 Å; Cα contacts (8 Å, |Δi|>4): 64; chains: 1; bounding box: 66×85×68 Å

Mean predicted aligned error: 17.32 Å

pLDDT: mean 76.18, std 19.07, range [33.62, 97.38]

Secondary structure (DSSP, 8-state):
-----------SSS---HHHHHHHHHHHHHS--------TT--------TT-S--SS-----HHHHHHHHT-TTHHHHHHHHHHHHT-GGGS--SS--HHHHHHHHHHHHHHHHHTS---HHHHHHH-HHHHHHHHHHHHHH-HHHHHHHHIIIIIHHHHHHHTT--

Foldseek 3Di:
DDDDDDDDDDDDDPPQDPVNVVVVVVCVVVVDPPPPPPDPPDDDPDPDPPDPDCPPDHPPDPPVVVCVVVCDDQVVLLVLLVVLVVVPVLLADDPDDPPVRVVVSLVVNLCCVCPPVVDDLQCCVVPPVPNNVSVLVSQCVRPVVSSVVNCCVRPVPVVVVVVVVPD

Solvent-accessible surface area (backbone atoms only — not comparable to full-atom values): 10480 Å² total; per-residue (Å²): 139,80,87,80,81,87,73,88,82,81,89,88,81,86,82,61,49,75,64,53,54,49,50,55,54,49,47,58,65,73,70,51,75,79,86,62,84,65,64,92,86,59,82,79,85,68,85,70,84,78,78,79,67,74,57,96,61,66,82,92,59,58,64,65,60,52,48,56,60,73,55,49,92,47,42,69,62,28,52,52,53,53,50,58,46,71,78,32,68,89,67,57,83,65,96,81,62,60,68,72,59,46,53,53,50,45,51,52,44,54,49,41,40,41,72,70,71,60,50,50,64,66,56,27,55,73,77,38,50,68,53,35,51,37,48,48,51,40,41,37,74,73,35,57,70,52,28,51,55,53,42,42,59,60,48,55,60,42,46,58,51,52,60,71,69,70,118

Organism: Aegilops tauschii subsp. strangulata (NCBI:txid200361)

Sequence (167 aa):
MATMSRSGYGSDDEDSTPAMRRLRRLSLHLLQPSDRPAPEGANSLVPAACAGRRRAGGLDADAAALTAYLRGRHRATQDRLYRFFVERPELHTPVELPMAAHRELCFRQMAALVREAGVRPLSLMADDPDEYFAVMEAVGGLDISLAVKFGVQYRLVRFAFFTARGS